Protein AF-A0A1Y2T1G3-F1 (afdb_monomer)

Radius of gyration: 22.12 Å; Cα contacts (8 Å, |Δi|>4): 77; chains: 1; bounding box: 56×36×62 Å

Structure (mmCIF, N/CA/C/O backbone):
data_AF-A0A1Y2T1G3-F1
#
_entry.id   AF-A0A1Y2T1G3-F1
#
loop_
_atom_site.group_PDB
_atom_site.id
_atom_site.type_symbol
_atom_site.label_atom_id
_atom_site.label_alt_id
_atom_site.label_comp_id
_atom_site.label_asym_id
_atom_site.label_entity_id
_atom_site.label_seq_id
_atom_site.pdbx_PDB_ins_code
_atom_site.Cartn_x
_atom_site.Cartn_y
_atom_site.Cartn_z
_atom_site.occupancy
_atom_site.B_iso_or_equiv
_atom_site.auth_seq_id
_atom_site.auth_comp_id
_atom_site.auth_asym_id
_atom_site.auth_atom_id
_atom_site.pdbx_PDB_model_num
ATOM 1 N N . MET A 1 1 ? 11.147 -10.253 -2.262 1.00 54.28 1 MET A N 1
ATOM 2 C CA . MET A 1 1 ? 9.716 -9.882 -2.165 1.00 54.28 1 MET A CA 1
ATOM 3 C C . MET A 1 1 ? 8.910 -10.892 -2.964 1.00 54.28 1 MET A C 1
ATOM 5 O O . MET A 1 1 ? 9.475 -11.449 -3.891 1.00 54.28 1 MET A O 1
ATOM 9 N N . ALA A 1 2 ? 7.644 -11.142 -2.619 1.00 75.50 2 ALA A N 1
ATOM 10 C CA . ALA A 1 2 ? 6.847 -12.204 -3.250 1.00 75.50 2 ALA A CA 1
ATOM 11 C C . ALA A 1 2 ? 6.497 -11.950 -4.733 1.00 75.50 2 ALA A C 1
ATOM 13 O O . ALA A 1 2 ? 6.271 -12.905 -5.456 1.00 75.50 2 ALA A O 1
ATOM 14 N N . ALA A 1 3 ? 6.486 -10.687 -5.180 1.00 81.25 3 ALA A N 1
ATOM 15 C CA . ALA A 1 3 ? 6.060 -10.283 -6.528 1.00 81.25 3 ALA A CA 1
ATOM 16 C C . ALA A 1 3 ? 7.203 -9.771 -7.432 1.00 81.25 3 ALA A C 1
ATOM 18 O O . ALA A 1 3 ? 6.959 -9.028 -8.370 1.00 81.25 3 ALA A O 1
ATO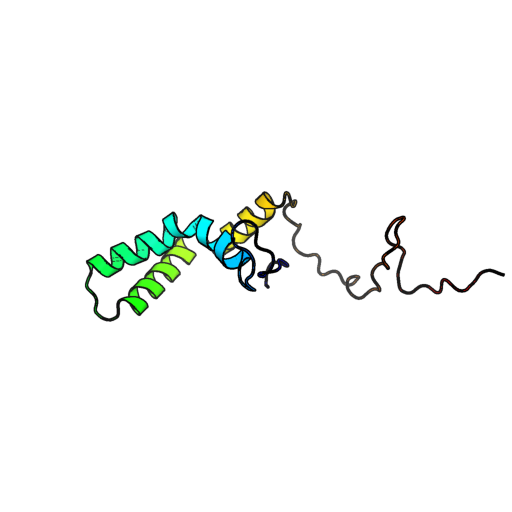M 19 N N . GLY A 1 4 ? 8.468 -10.056 -7.107 1.00 86.06 4 GLY A N 1
ATOM 20 C CA . GLY A 1 4 ? 9.612 -9.668 -7.955 1.00 86.06 4 GLY A CA 1
ATOM 21 C C . GLY A 1 4 ? 10.035 -8.187 -7.928 1.00 86.06 4 GLY A C 1
ATOM 22 O O . GLY A 1 4 ? 11.144 -7.875 -8.346 1.00 86.06 4 GLY A O 1
ATOM 23 N N . TYR A 1 5 ? 9.232 -7.273 -7.374 1.00 90.69 5 TYR A N 1
ATOM 24 C CA . TYR A 1 5 ? 9.596 -5.848 -7.291 1.00 90.69 5 TYR A CA 1
ATOM 25 C C . TYR A 1 5 ? 10.685 -5.540 -6.241 1.00 90.69 5 TYR A C 1
ATOM 27 O O . TYR A 1 5 ? 10.912 -6.311 -5.300 1.00 90.69 5 TYR A O 1
ATOM 35 N N . SER A 1 6 ? 11.317 -4.363 -6.354 1.00 93.50 6 SER A N 1
ATOM 36 C CA . SER A 1 6 ? 12.265 -3.823 -5.366 1.00 93.50 6 SER A CA 1
ATOM 37 C C . SER A 1 6 ? 11.584 -2.815 -4.427 1.00 93.50 6 SER A C 1
ATOM 39 O O . SER A 1 6 ? 11.035 -1.826 -4.908 1.00 93.50 6 SER A O 1
ATOM 41 N N . PRO A 1 7 ? 11.648 -2.980 -3.090 1.00 95.25 7 PRO A N 1
ATOM 42 C CA . PRO A 1 7 ? 11.016 -2.037 -2.164 1.00 95.25 7 PRO A CA 1
ATOM 43 C C . PRO A 1 7 ? 11.744 -0.683 -2.081 1.00 95.25 7 PRO A C 1
ATOM 45 O O . PRO A 1 7 ? 11.170 0.304 -1.616 1.00 95.25 7 PRO A O 1
ATOM 48 N N . ALA A 1 8 ? 13.001 -0.625 -2.531 1.00 95.88 8 ALA A N 1
ATOM 49 C CA . ALA A 1 8 ? 13.827 0.577 -2.474 1.00 95.88 8 ALA A CA 1
ATOM 50 C C . ALA A 1 8 ? 13.574 1.549 -3.642 1.00 95.88 8 ALA A C 1
ATOM 52 O O . ALA A 1 8 ? 13.884 2.732 -3.517 1.00 95.88 8 ALA A O 1
ATOM 53 N N . LEU A 1 9 ? 13.004 1.072 -4.753 1.00 93.75 9 LEU A N 1
ATOM 54 C CA . LEU A 1 9 ? 12.756 1.865 -5.962 1.00 93.75 9 LEU A CA 1
ATOM 55 C C . LEU A 1 9 ? 11.364 2.513 -5.917 1.00 93.75 9 LEU A C 1
ATOM 57 O O . LEU A 1 9 ? 10.448 2.079 -6.606 1.00 93.75 9 LEU A O 1
ATOM 61 N N . GLY A 1 10 ? 11.197 3.520 -5.055 1.00 94.50 10 GLY A N 1
ATOM 62 C CA . GLY A 1 10 ? 9.976 4.333 -5.022 1.00 94.50 10 GLY A CA 1
ATOM 63 C C . GLY A 1 10 ? 9.949 5.414 -6.109 1.00 94.50 10 GLY A C 1
ATOM 64 O O . GLY A 1 10 ? 10.998 5.858 -6.579 1.00 94.50 10 GLY A O 1
ATOM 65 N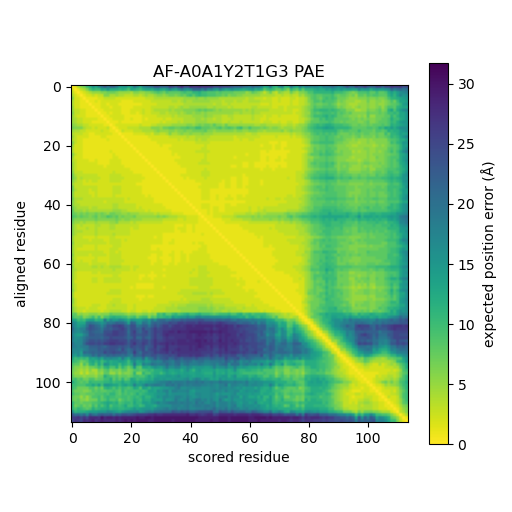 N . PHE A 1 11 ? 8.743 5.832 -6.484 1.00 95.69 11 PHE A N 1
ATOM 66 C CA . PHE A 1 11 ? 8.450 6.871 -7.473 1.00 95.69 11 PHE A CA 1
ATOM 67 C C . PHE A 1 11 ? 8.107 8.204 -6.807 1.00 95.69 11 PHE A C 1
ATOM 69 O O . PHE A 1 11 ? 8.623 9.243 -7.214 1.00 95.69 11 PHE A O 1
ATOM 76 N N . ILE A 1 12 ? 7.237 8.181 -5.790 1.00 97.19 12 ILE A N 1
ATOM 77 C CA . ILE A 1 12 ? 6.806 9.389 -5.068 1.00 97.19 12 ILE A CA 1
ATOM 78 C C . ILE A 1 12 ? 7.653 9.563 -3.811 1.00 97.19 12 ILE A C 1
ATOM 80 O O . ILE A 1 12 ? 8.248 10.619 -3.587 1.00 97.19 12 ILE A O 1
ATOM 84 N N . HIS A 1 13 ? 7.757 8.514 -3.000 1.00 97.56 13 HIS A N 1
ATOM 85 C CA . HIS A 1 13 ? 8.718 8.455 -1.911 1.00 97.56 13 HIS A CA 1
ATOM 86 C C . HIS A 1 13 ? 10.080 8.033 -2.466 1.00 97.56 1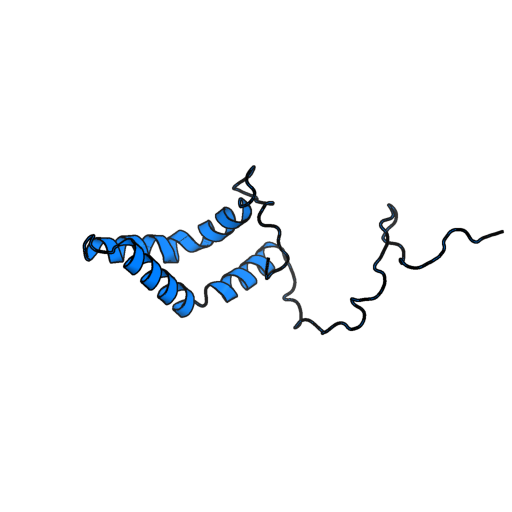3 HIS A C 1
ATOM 88 O O . HIS A 1 13 ? 10.171 7.129 -3.291 1.00 97.56 13 HIS A O 1
ATOM 94 N N . THR A 1 14 ? 11.160 8.668 -2.013 1.00 95.81 14 THR A N 1
ATOM 95 C CA . THR A 1 14 ? 12.525 8.345 -2.456 1.00 95.81 14 THR A CA 1
ATOM 96 C C . THR A 1 14 ? 13.520 8.418 -1.295 1.00 95.81 14 THR A C 1
ATOM 98 O O . THR A 1 14 ? 13.220 8.931 -0.213 1.00 95.81 14 THR A O 1
ATOM 101 N N . GLY A 1 15 ? 14.716 7.852 -1.493 1.00 93.12 15 GLY A N 1
ATOM 102 C CA . GLY A 1 15 ? 15.826 7.935 -0.534 1.00 93.12 15 GLY A CA 1
ATOM 103 C C . GLY A 1 15 ? 15.753 6.970 0.656 1.00 93.12 15 GLY A C 1
ATOM 104 O O . GLY A 1 15 ? 16.585 7.054 1.558 1.00 93.12 15 GLY A O 1
ATOM 105 N N . LYS A 1 16 ? 14.784 6.044 0.686 1.00 94.75 16 LYS A N 1
ATOM 106 C CA . LYS A 1 16 ? 14.658 5.007 1.730 1.00 94.75 16 LYS A CA 1
ATOM 107 C C . LYS A 1 16 ? 14.514 3.607 1.133 1.00 94.75 16 LYS A C 1
ATOM 109 O O . LYS A 1 16 ? 13.894 3.429 0.090 1.00 94.75 16 LYS A O 1
ATOM 114 N N . MET A 1 17 ? 14.968 2.589 1.866 1.00 96.81 17 MET A N 1
ATOM 115 C CA . MET A 1 17 ? 14.856 1.174 1.463 1.00 96.81 17 MET A CA 1
ATOM 116 C C . MET A 1 17 ? 13.415 0.647 1.354 1.00 96.81 17 MET A C 1
ATOM 118 O O . MET A 1 17 ? 13.203 -0.430 0.810 1.00 96.81 17 MET A O 1
ATOM 122 N N . LEU A 1 18 ? 12.437 1.391 1.881 1.00 96.94 18 LEU A N 1
ATOM 123 C CA . LEU A 1 18 ? 11.010 1.048 1.862 1.00 96.94 18 LEU A CA 1
ATOM 124 C C . LEU A 1 18 ? 10.177 2.067 1.075 1.00 96.94 18 LEU A C 1
ATOM 126 O O . LEU A 1 18 ? 8.975 2.179 1.292 1.00 96.94 18 LEU A O 1
ATOM 130 N N . SER A 1 19 ? 10.808 2.853 0.204 1.00 97.81 19 SER A N 1
ATOM 131 C CA . SER A 1 19 ? 10.122 3.926 -0.518 1.00 97.81 19 SER A CA 1
ATOM 132 C C . SER A 1 19 ? 8.916 3.417 -1.313 1.00 97.81 19 SER A C 1
ATOM 134 O O . SER A 1 19 ? 7.813 3.930 -1.145 1.00 97.81 19 SER A O 1
ATOM 136 N N . PHE A 1 20 ? 9.081 2.334 -2.074 1.00 97.19 20 PHE A N 1
ATOM 137 C CA . PHE A 1 20 ? 7.992 1.762 -2.865 1.00 97.19 20 PHE A CA 1
ATOM 138 C C . PHE A 1 20 ? 6.881 1.149 -1.995 1.00 97.19 20 PHE A C 1
ATOM 140 O O . PHE A 1 20 ? 5.716 1.142 -2.377 1.00 97.19 20 PHE A O 1
ATOM 147 N N . VAL A 1 21 ? 7.208 0.695 -0.779 1.00 97.19 21 VAL A N 1
ATOM 148 C CA . VAL A 1 21 ? 6.199 0.212 0.180 1.00 97.19 21 VAL A CA 1
ATOM 149 C C . VAL A 1 21 ? 5.244 1.339 0.575 1.00 97.19 21 VAL A C 1
ATOM 151 O O . VAL A 1 21 ? 4.042 1.103 0.682 1.00 97.19 21 VAL A O 1
ATOM 154 N N . TYR A 1 22 ? 5.755 2.558 0.771 1.00 97.62 22 TYR A N 1
ATOM 155 C CA . TYR A 1 22 ? 4.915 3.713 1.088 1.00 97.62 22 TYR A CA 1
ATOM 156 C C . TYR A 1 22 ? 4.077 4.161 -0.105 1.00 97.62 22 TYR A C 1
ATOM 158 O O . TYR A 1 22 ? 2.895 4.441 0.078 1.00 97.62 22 TYR A O 1
ATOM 166 N N . ASP A 1 23 ? 4.644 4.149 -1.313 1.00 97.62 23 ASP A N 1
ATOM 167 C CA . ASP A 1 23 ? 3.893 4.454 -2.537 1.00 97.62 23 ASP A CA 1
ATOM 168 C C . ASP A 1 23 ? 2.685 3.523 -2.698 1.00 97.62 23 ASP A C 1
ATOM 170 O O . ASP A 1 23 ? 1.564 3.988 -2.894 1.00 97.62 23 ASP A O 1
ATOM 174 N N . VAL A 1 24 ? 2.888 2.212 -2.529 1.00 97.19 24 VAL A N 1
ATOM 175 C CA . VAL A 1 24 ? 1.806 1.221 -2.619 1.00 97.19 24 VAL A CA 1
ATOM 176 C C . VAL A 1 24 ? 0.813 1.362 -1.464 1.00 97.19 24 VAL A C 1
ATOM 178 O O . VAL A 1 24 ? -0.395 1.305 -1.684 1.00 97.19 24 VAL A O 1
ATOM 1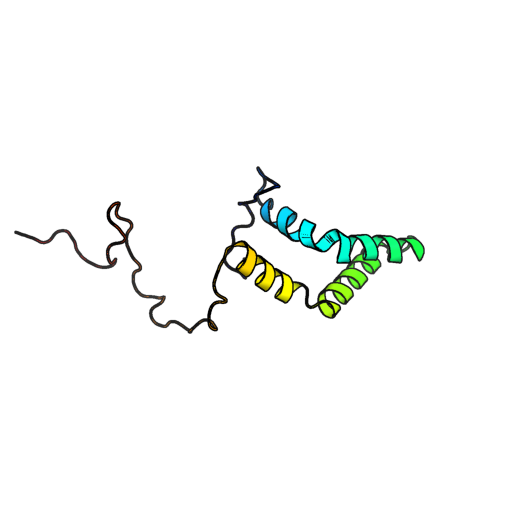81 N N . ALA A 1 25 ? 1.277 1.565 -0.227 1.00 97.75 25 ALA A N 1
ATOM 182 C CA . ALA A 1 25 ? 0.387 1.721 0.927 1.00 97.75 25 ALA A CA 1
ATOM 183 C C . ALA A 1 25 ? -0.548 2.935 0.782 1.00 97.75 25 ALA A C 1
ATOM 185 O O . ALA A 1 25 ? -1.711 2.886 1.203 1.00 97.75 25 ALA A O 1
ATOM 186 N N . ASP A 1 26 ? -0.060 4.005 0.158 1.00 97.75 26 ASP A N 1
ATOM 187 C CA . ASP A 1 26 ? -0.802 5.243 -0.043 1.00 97.75 26 ASP A CA 1
ATOM 188 C C . ASP A 1 26 ? -1.982 5.103 -1.009 1.00 97.75 26 ASP A C 1
ATOM 190 O O . ASP A 1 26 ? -2.969 5.823 -0.840 1.00 97.75 26 ASP A O 1
ATOM 194 N N . LEU A 1 27 ? -1.951 4.126 -1.922 1.00 97.44 27 LEU A N 1
ATOM 195 C CA . LEU A 1 27 ? -3.083 3.810 -2.801 1.00 97.44 27 LEU A CA 1
ATOM 196 C C . LEU A 1 27 ? -4.312 3.307 -2.027 1.00 97.44 27 LEU A C 1
ATOM 198 O O . LEU A 1 27 ? -5.439 3.487 -2.480 1.00 97.44 27 LEU A O 1
ATOM 202 N N . TYR A 1 28 ? -4.118 2.696 -0.851 1.00 98.31 28 TYR A N 1
ATOM 203 C CA . TYR A 1 28 ? -5.189 1.986 -0.136 1.00 98.31 28 TYR A CA 1
ATOM 204 C C . TYR A 1 28 ? -5.491 2.541 1.258 1.00 98.31 28 TYR A C 1
ATOM 206 O O . TYR A 1 28 ? -6.513 2.186 1.858 1.00 98.31 28 TYR A O 1
ATOM 214 N N . LYS A 1 29 ? -4.632 3.406 1.815 1.00 98.06 29 LYS A N 1
ATOM 215 C CA . LYS A 1 29 ? -4.771 3.878 3.204 1.00 98.06 29 LYS A CA 1
ATOM 216 C C . LYS A 1 29 ? -6.109 4.567 3.484 1.00 98.06 29 LYS A C 1
ATOM 218 O O . LYS A 1 29 ? -6.668 4.395 4.566 1.00 98.06 29 LYS A O 1
ATOM 223 N N . THR A 1 30 ? -6.645 5.308 2.517 1.00 98.06 30 THR A N 1
ATOM 224 C CA . THR A 1 30 ? -7.921 6.033 2.634 1.00 98.06 30 THR A CA 1
ATOM 225 C C . THR A 1 30 ? -9.128 5.101 2.617 1.00 98.06 30 THR A C 1
ATOM 227 O O . THR A 1 30 ? -10.127 5.389 3.269 1.00 98.06 30 THR A O 1
ATOM 230 N N . GLU A 1 31 ? -9.031 3.961 1.935 1.00 97.06 31 GLU A N 1
ATOM 231 C CA . GLU A 1 31 ? -10.101 2.965 1.857 1.00 97.06 31 GLU A CA 1
ATOM 232 C C . GLU A 1 31 ? -10.085 1.969 3.026 1.00 97.06 31 GLU A C 1
ATOM 234 O O . GLU A 1 31 ? -11.096 1.303 3.278 1.00 97.06 31 GLU A O 1
ATOM 239 N N . VAL A 1 32 ? -8.942 1.817 3.710 1.00 97.38 32 VAL A N 1
ATOM 240 C CA . VAL A 1 32 ? -8.745 0.751 4.703 1.00 97.38 32 VAL A CA 1
ATOM 241 C C . VAL A 1 32 ? -8.255 1.261 6.052 1.00 97.38 32 VAL A C 1
ATOM 243 O O . VAL A 1 32 ? -9.015 1.268 7.021 1.00 97.38 32 VAL A O 1
ATOM 246 N N . THR A 1 33 ? -6.985 1.654 6.151 1.00 98.06 33 THR A N 1
ATOM 247 C CA . THR A 1 33 ? -6.328 1.862 7.450 1.00 98.06 33 THR A CA 1
ATOM 248 C C . THR A 1 33 ? -6.818 3.122 8.156 1.00 98.06 33 THR A C 1
ATOM 250 O O . THR A 1 33 ? -6.999 3.096 9.374 1.00 98.06 33 THR A O 1
ATOM 253 N N . ILE A 1 34 ? -7.110 4.193 7.412 1.00 98.38 34 ILE A N 1
ATOM 254 C CA . ILE A 1 34 ? -7.663 5.434 7.967 1.00 98.38 34 ILE A CA 1
ATOM 255 C C . ILE A 1 34 ? -9.068 5.182 8.550 1.00 98.38 34 ILE A C 1
ATOM 257 O O . ILE A 1 34 ? -9.240 5.403 9.752 1.00 98.38 34 ILE A O 1
ATOM 261 N N . PRO A 1 35 ? -10.058 4.651 7.800 1.00 97.88 35 PRO A N 1
ATOM 262 C CA . PRO A 1 35 ? -11.362 4.311 8.372 1.00 97.88 35 PRO A CA 1
ATOM 263 C C . PRO A 1 35 ? -11.271 3.346 9.558 1.00 97.88 35 PRO A C 1
ATOM 265 O O . PRO A 1 35 ? -11.950 3.551 10.564 1.00 97.88 35 PRO A O 1
ATOM 268 N N . ALA A 1 36 ? -10.423 2.312 9.475 1.00 98.19 36 ALA A N 1
ATOM 269 C CA . ALA A 1 36 ? -10.233 1.349 10.560 1.00 98.19 36 ALA A CA 1
ATOM 270 C C . ALA A 1 36 ? -9.774 2.024 11.859 1.00 98.19 36 ALA A C 1
ATOM 272 O O . ALA A 1 36 ? -10.329 1.746 12.923 1.00 98.19 36 ALA A O 1
ATOM 273 N N . ALA A 1 37 ? -8.808 2.941 11.771 1.00 98.38 37 ALA A N 1
ATOM 274 C CA . ALA A 1 37 ? -8.321 3.690 12.921 1.00 98.38 37 ALA A CA 1
ATOM 275 C C . ALA A 1 37 ? -9.434 4.529 13.566 1.00 98.38 37 ALA A C 1
ATOM 277 O O . ALA A 1 37 ? -9.681 4.396 14.764 1.00 98.38 37 ALA A O 1
ATOM 278 N N . PHE A 1 38 ? -10.152 5.339 12.781 1.00 98.38 38 PHE A N 1
ATOM 279 C CA . PHE A 1 38 ? -11.216 6.204 13.307 1.00 98.38 38 PHE A CA 1
ATOM 280 C C . PHE A 1 38 ? -12.387 5.409 13.903 1.00 98.38 38 PHE A C 1
ATOM 282 O O . PHE A 1 38 ? -12.866 5.750 14.986 1.00 98.38 38 PHE A O 1
ATOM 289 N N . MET A 1 39 ? -12.811 4.319 13.255 1.00 97.62 39 MET A N 1
ATOM 290 C CA . MET A 1 39 ? -13.872 3.447 13.776 1.00 97.62 39 MET A CA 1
ATOM 291 C C . MET A 1 39 ? -13.504 2.822 15.125 1.00 97.62 39 MET A C 1
ATOM 293 O O . MET A 1 39 ? -14.352 2.728 16.011 1.00 97.62 39 MET A O 1
ATOM 297 N N . GLU A 1 40 ? -12.257 2.380 15.298 1.00 98.50 40 GLU A N 1
ATOM 298 C CA . GLU A 1 40 ? -11.825 1.750 16.548 1.00 98.50 40 GLU A CA 1
ATOM 299 C C . GLU A 1 40 ? -11.523 2.757 17.657 1.00 98.50 40 GLU A C 1
ATOM 301 O O . GLU A 1 40 ? -11.763 2.439 18.824 1.00 98.50 40 GLU A O 1
ATOM 306 N N . VAL A 1 41 ? -11.053 3.964 17.322 1.00 98.38 41 VAL A N 1
ATOM 307 C CA . VAL A 1 41 ? -10.900 5.074 18.280 1.00 98.38 41 VAL A CA 1
ATOM 308 C C . VAL A 1 41 ? -12.256 5.482 18.854 1.00 98.38 41 VAL A C 1
ATOM 310 O O . VAL A 1 41 ? -12.367 5.674 20.065 1.00 98.38 41 VAL A O 1
ATOM 313 N N . ALA A 1 42 ? -13.302 5.543 18.024 1.00 98.25 42 ALA A N 1
ATOM 314 C CA . ALA A 1 42 ? -14.657 5.887 18.464 1.00 98.25 42 ALA A CA 1
ATOM 315 C C . ALA A 1 42 ? -15.225 4.916 19.522 1.00 98.25 42 ALA A C 1
ATOM 317 O O . ALA A 1 42 ? -16.113 5.284 20.285 1.00 98.25 42 ALA A O 1
ATOM 318 N N . LYS A 1 43 ? -14.687 3.691 19.611 1.00 97.75 43 LYS A N 1
ATOM 319 C CA . LYS A 1 43 ? -15.063 2.664 20.602 1.00 97.75 43 LYS A CA 1
ATOM 320 C C . LYS A 1 43 ? -14.274 2.768 21.920 1.00 97.75 43 LYS A C 1
ATOM 322 O O . LYS A 1 43 ? -14.464 1.943 22.811 1.00 97.75 43 LYS A O 1
ATOM 327 N N . GLY A 1 44 ? -13.379 3.751 22.053 1.00 97.56 44 GLY A N 1
ATOM 328 C CA . GLY A 1 44 ? -12.535 3.987 23.230 1.00 97.56 44 GLY A CA 1
ATOM 329 C C . GLY A 1 44 ? -11.073 3.568 23.030 1.00 97.56 44 GLY A C 1
ATOM 330 O O . GLY A 1 44 ? -10.716 2.934 22.047 1.00 97.56 44 GLY A O 1
ATOM 331 N N . ILE A 1 45 ? -10.184 3.901 23.969 1.00 95.88 45 ILE A N 1
ATOM 332 C CA . ILE A 1 45 ? -8.721 3.774 23.764 1.00 95.88 45 ILE A CA 1
ATOM 333 C C . ILE A 1 45 ? -8.080 2.493 24.323 1.00 95.88 45 ILE A C 1
ATOM 335 O O . ILE A 1 45 ? -6.920 2.197 24.038 1.00 95.88 45 ILE A O 1
ATOM 339 N N . GLN A 1 46 ? -8.808 1.700 25.112 1.00 98.00 46 GLN A N 1
ATOM 340 C CA . GLN A 1 46 ? -8.246 0.490 25.721 1.00 98.00 46 GLN A CA 1
ATOM 341 C C . GLN A 1 46 ? -7.807 -0.518 24.658 1.00 98.00 46 GLN A C 1
ATOM 343 O O . GLN A 1 46 ? -8.632 -0.924 23.858 1.00 98.00 46 GLN A O 1
ATOM 348 N N . ARG A 1 47 ? -6.548 -0.973 24.641 1.00 97.69 47 ARG A N 1
ATOM 349 C CA . ARG A 1 47 ? -6.041 -1.936 23.631 1.00 97.69 47 ARG A CA 1
ATOM 350 C C . ARG A 1 47 ? -6.279 -1.495 22.171 1.00 97.69 47 ARG A C 1
ATOM 352 O O . ARG A 1 47 ? -6.438 -2.345 21.292 1.00 97.69 47 ARG A O 1
ATOM 359 N N . LEU A 1 48 ? -6.317 -0.182 21.919 1.00 98.19 48 LEU A N 1
ATOM 360 C CA . LEU A 1 48 ? -6.661 0.402 20.620 1.00 98.19 48 LEU A CA 1
ATOM 361 C C . LEU A 1 48 ? -5.825 -0.180 19.475 1.00 98.19 48 LEU A C 1
ATOM 363 O O . LEU A 1 48 ? -6.391 -0.630 18.485 1.00 98.19 48 LEU A O 1
ATOM 367 N N . GLU A 1 49 ? -4.502 -0.247 19.632 1.00 98.06 49 GLU A N 1
ATOM 368 C CA . GLU A 1 49 ? -3.615 -0.775 18.590 1.00 98.06 49 GLU A CA 1
ATOM 369 C C . GLU A 1 49 ? -3.981 -2.203 18.172 1.00 98.06 49 GLU A C 1
ATOM 371 O O . GLU A 1 49 ? -4.052 -2.505 16.984 1.00 98.06 49 GLU A O 1
ATOM 376 N N . SER A 1 50 ? -4.254 -3.086 19.140 1.00 98.44 50 SER A N 1
ATOM 377 C CA . SER A 1 50 ? -4.654 -4.466 18.852 1.00 98.44 50 SER A CA 1
ATOM 378 C C . SER A 1 50 ? -5.976 -4.517 18.097 1.00 98.44 50 SER A C 1
ATOM 380 O O . SER A 1 50 ? -6.087 -5.265 17.128 1.00 98.44 50 SER A O 1
ATOM 382 N N . ARG A 1 51 ? -6.965 -3.706 18.494 1.00 98.50 51 ARG A N 1
ATOM 383 C CA . ARG A 1 51 ? -8.250 -3.655 17.787 1.00 98.50 51 ARG A CA 1
ATOM 384 C C . ARG A 1 51 ? -8.112 -3.110 16.371 1.00 98.50 51 ARG A C 1
ATOM 386 O O . ARG A 1 51 ? -8.663 -3.709 15.455 1.00 98.50 51 ARG A O 1
ATOM 393 N N . VAL A 1 52 ? -7.335 -2.042 16.175 1.00 98.56 52 VAL A N 1
ATOM 394 C CA . VAL A 1 52 ? -7.054 -1.490 14.841 1.00 98.56 52 VAL A CA 1
ATOM 395 C C . VAL A 1 52 ? -6.365 -2.537 13.970 1.00 98.56 52 VAL A C 1
ATOM 397 O O . VAL A 1 52 ? -6.798 -2.762 12.845 1.00 98.56 52 VAL A O 1
ATOM 400 N N . ARG A 1 53 ? -5.354 -3.249 14.490 1.00 98.38 53 ARG A N 1
ATOM 401 C CA . ARG A 1 53 ? -4.683 -4.333 13.750 1.00 98.38 53 ARG A CA 1
ATOM 402 C C . ARG A 1 53 ? -5.648 -5.451 13.357 1.00 98.38 53 ARG A C 1
ATOM 404 O O . ARG A 1 53 ? -5.607 -5.895 12.213 1.00 98.38 53 ARG A O 1
ATOM 411 N N . HIS A 1 54 ? -6.517 -5.891 14.270 1.00 98.44 54 HIS A N 1
ATOM 412 C CA . HIS A 1 54 ? -7.537 -6.894 13.953 1.00 98.44 54 HIS A CA 1
ATOM 413 C C . HIS A 1 54 ? -8.515 -6.384 12.895 1.00 98.44 54 HIS A C 1
ATOM 415 O O . HIS A 1 54 ? -8.740 -7.080 11.911 1.00 98.44 54 HIS A O 1
ATOM 421 N N . ARG A 1 55 ? -8.997 -5.142 13.019 1.00 98.31 55 ARG A N 1
ATOM 422 C CA . ARG A 1 55 ? -9.912 -4.561 12.034 1.00 98.31 55 ARG A CA 1
ATOM 423 C C . ARG A 1 55 ? -9.266 -4.413 10.657 1.00 98.31 55 ARG A C 1
ATOM 425 O O . ARG A 1 55 ? -9.911 -4.725 9.664 1.00 98.31 55 ARG A O 1
ATOM 432 N N . CYS A 1 56 ? -8.005 -3.987 10.586 1.00 98.50 56 CYS A N 1
ATOM 433 C CA . CYS A 1 56 ? -7.251 -3.949 9.333 1.00 98.50 56 CYS A CA 1
ATOM 434 C C . CYS A 1 56 ? -7.120 -5.345 8.719 1.00 98.50 56 CYS A C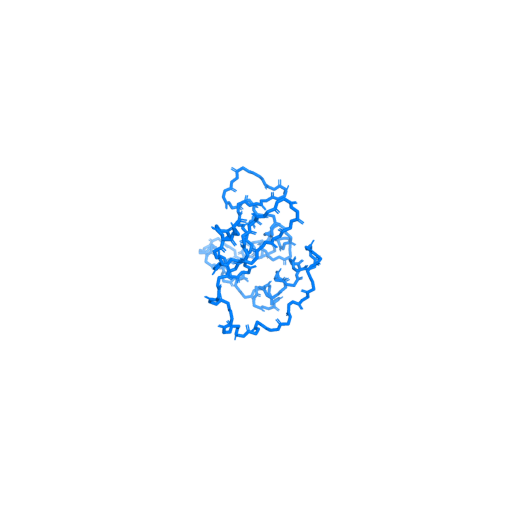 1
ATOM 436 O O . CYS A 1 56 ? -7.380 -5.495 7.533 1.00 98.50 56 CYS A O 1
ATOM 438 N N . ARG A 1 57 ? -6.774 -6.369 9.512 1.00 98.38 57 ARG A N 1
ATOM 439 C CA . ARG A 1 57 ? -6.686 -7.759 9.034 1.00 98.38 57 ARG A CA 1
ATOM 440 C C . ARG A 1 57 ? -8.006 -8.229 8.424 1.00 98.38 57 ARG A C 1
ATOM 442 O O . ARG A 1 57 ? -7.992 -8.793 7.334 1.00 98.38 57 ARG A O 1
ATOM 449 N N . ASP A 1 58 ? -9.117 -7.979 9.109 1.00 98.31 58 ASP A N 1
ATOM 450 C CA . ASP A 1 58 ? -10.439 -8.385 8.636 1.00 98.31 58 ASP A CA 1
ATOM 451 C C . ASP A 1 58 ? -10.782 -7.647 7.329 1.00 98.31 58 ASP A C 1
ATOM 453 O O . ASP A 1 58 ? -11.141 -8.279 6.341 1.00 98.31 58 ASP A O 1
ATOM 457 N N . LEU A 1 59 ? -10.530 -6.333 7.257 1.00 98.12 59 LEU A N 1
ATOM 458 C CA . LEU A 1 59 ? -10.729 -5.540 6.037 1.00 98.12 59 LEU A CA 1
ATOM 459 C C . LEU A 1 59 ? -9.825 -5.973 4.873 1.00 98.12 59 LEU A C 1
ATOM 461 O O . LEU A 1 59 ? -10.261 -5.939 3.724 1.00 98.12 59 LEU A O 1
ATOM 465 N N . PHE A 1 60 ? -8.576 -6.367 5.135 1.00 98.06 60 PHE A N 1
ATOM 466 C CA . PHE A 1 60 ? -7.670 -6.871 4.099 1.00 98.06 60 PHE A CA 1
ATOM 467 C C . PHE A 1 60 ? -8.206 -8.162 3.477 1.00 98.06 60 PHE A C 1
ATOM 469 O O . PHE A 1 60 ? -8.126 -8.320 2.258 1.00 98.06 60 PHE A O 1
ATOM 476 N N . ALA A 1 61 ? -8.780 -9.050 4.294 1.00 98.06 61 ALA A N 1
ATOM 477 C CA . ALA A 1 61 ? -9.419 -10.276 3.827 1.00 98.06 61 ALA A CA 1
ATOM 478 C C . ALA A 1 61 ? -10.734 -9.985 3.087 1.00 98.06 61 ALA A C 1
ATOM 480 O O . ALA A 1 61 ? -10.898 -10.421 1.950 1.00 98.06 61 ALA A O 1
ATOM 481 N N . GLU A 1 62 ? -11.629 -9.189 3.685 1.00 97.50 62 GLU A N 1
ATOM 482 C CA . GLU A 1 62 ? -12.919 -8.786 3.101 1.00 97.50 62 GLU A CA 1
ATOM 483 C C . GLU A 1 62 ? -12.747 -8.142 1.714 1.00 97.50 62 GLU A C 1
ATOM 485 O O . GLU A 1 62 ? -13.531 -8.398 0.802 1.00 97.50 62 GLU A O 1
ATOM 490 N N . LYS A 1 63 ? -11.701 -7.324 1.535 1.00 96.81 63 LYS A N 1
ATOM 491 C CA . LYS A 1 63 ? -11.410 -6.612 0.281 1.00 96.81 63 LYS A CA 1
ATOM 492 C C . LYS A 1 63 ? -10.478 -7.369 -0.669 1.00 96.81 63 LYS A C 1
ATOM 494 O O . LYS A 1 63 ? -10.138 -6.813 -1.710 1.00 96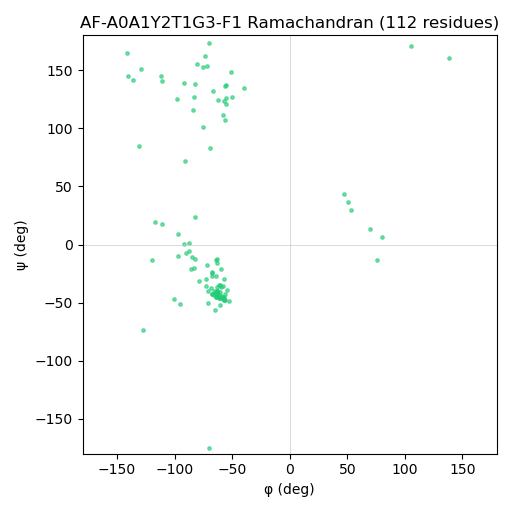.81 63 LYS A O 1
ATOM 499 N N . ARG A 1 64 ? -10.019 -8.579 -0.311 1.00 97.38 64 ARG A N 1
ATOM 500 C CA . ARG A 1 64 ? -8.988 -9.337 -1.055 1.00 97.38 64 ARG A CA 1
ATOM 501 C C . ARG A 1 64 ? -7.775 -8.462 -1.410 1.00 97.38 64 ARG A C 1
ATOM 503 O O . ARG A 1 64 ? -7.267 -8.487 -2.528 1.00 97.38 64 ARG A O 1
ATOM 510 N N . LEU A 1 65 ? -7.322 -7.648 -0.451 1.00 97.31 65 LEU A N 1
ATOM 511 C CA . LEU A 1 65 ? -6.399 -6.540 -0.718 1.00 97.31 65 LEU A CA 1
ATOM 512 C C . LEU A 1 65 ? -5.068 -7.004 -1.328 1.00 97.31 65 LEU A C 1
ATOM 514 O O . LEU A 1 65 ? -4.535 -6.320 -2.190 1.00 97.31 65 LEU A O 1
ATOM 518 N N . LEU A 1 66 ? -4.543 -8.160 -0.913 1.00 95.06 66 LEU A N 1
ATOM 519 C CA . LEU A 1 66 ? -3.274 -8.675 -1.438 1.00 95.06 66 LEU A CA 1
ATOM 520 C C . LEU A 1 66 ? -3.348 -8.993 -2.937 1.00 95.06 66 LEU A C 1
ATOM 522 O O . LEU A 1 66 ? -2.466 -8.596 -3.685 1.00 95.06 66 LEU A O 1
ATOM 526 N N . GLU A 1 67 ? -4.414 -9.652 -3.386 1.00 94.44 67 GLU A N 1
ATOM 527 C CA . GLU A 1 67 ? -4.643 -9.952 -4.806 1.00 94.44 67 GLU A CA 1
ATOM 528 C C . GLU A 1 67 ? -4.870 -8.679 -5.624 1.00 94.44 67 GLU A C 1
ATOM 530 O O . GLU A 1 67 ? -4.327 -8.531 -6.722 1.00 94.44 67 GLU A O 1
ATOM 535 N N . ARG A 1 68 ? -5.616 -7.723 -5.057 1.00 95.75 68 ARG A N 1
ATOM 536 C CA . ARG A 1 68 ? -5.805 -6.402 -5.660 1.00 95.75 68 ARG A CA 1
ATOM 537 C C . ARG A 1 68 ? -4.474 -5.667 -5.832 1.00 95.75 68 ARG A C 1
ATOM 539 O O . ARG A 1 68 ? -4.243 -5.144 -6.911 1.00 95.75 68 ARG A O 1
ATOM 546 N N . ILE A 1 69 ? -3.588 -5.678 -4.830 1.00 95.56 69 ILE A N 1
ATOM 547 C CA . ILE A 1 69 ? -2.251 -5.063 -4.929 1.00 95.56 69 ILE A CA 1
ATOM 548 C C . ILE A 1 69 ? -1.466 -5.651 -6.104 1.00 95.56 69 ILE A C 1
ATOM 550 O O . ILE A 1 69 ? -0.912 -4.893 -6.892 1.00 95.56 69 ILE A O 1
ATOM 554 N N . ILE A 1 70 ? -1.428 -6.980 -6.251 1.00 93.06 70 ILE A N 1
ATOM 555 C CA . ILE A 1 70 ? -0.713 -7.619 -7.370 1.00 93.06 70 ILE A CA 1
ATOM 556 C C . ILE A 1 70 ? -1.308 -7.195 -8.716 1.00 93.06 70 ILE A C 1
ATOM 558 O O . ILE A 1 70 ? -0.574 -6.793 -9.614 1.00 93.06 70 ILE A O 1
ATOM 562 N N . THR A 1 71 ? -2.636 -7.218 -8.829 1.00 92.25 71 THR A N 1
ATOM 563 C CA . THR A 1 71 ? -3.347 -6.832 -10.057 1.00 92.25 71 THR A CA 1
ATOM 564 C C . THR A 1 71 ? -3.113 -5.363 -10.419 1.00 92.25 71 THR A C 1
ATOM 566 O O . THR A 1 71 ? -2.875 -5.035 -11.580 1.00 92.25 71 THR A O 1
ATOM 569 N N . ASP A 1 72 ? -3.177 -4.467 -9.434 1.00 94.69 72 ASP A N 1
ATOM 570 C CA . ASP A 1 72 ? -2.983 -3.031 -9.637 1.00 94.69 72 ASP A CA 1
ATOM 571 C C . ASP A 1 72 ? -1.526 -2.719 -10.017 1.00 94.69 72 ASP A C 1
ATOM 573 O O . ASP A 1 72 ? -1.293 -1.879 -10.883 1.00 94.69 72 ASP A O 1
ATOM 577 N N . LEU A 1 73 ? -0.549 -3.423 -9.431 1.00 93.25 73 LEU A N 1
ATOM 578 C CA . LEU A 1 73 ? 0.866 -3.281 -9.786 1.00 93.25 73 LEU A CA 1
ATOM 579 C C . LEU A 1 73 ? 1.174 -3.788 -11.198 1.00 93.25 73 LEU A C 1
ATOM 581 O O . LEU A 1 73 ? 1.891 -3.105 -11.926 1.00 93.25 73 LEU A O 1
ATOM 585 N N . ALA A 1 74 ? 0.614 -4.929 -11.608 1.00 90.19 74 ALA A N 1
ATOM 586 C CA . ALA A 1 74 ? 0.767 -5.426 -12.977 1.00 90.19 74 ALA A CA 1
ATOM 587 C C . ALA A 1 74 ? 0.251 -4.397 -13.996 1.00 90.19 74 ALA A C 1
ATOM 589 O O . ALA A 1 74 ? 0.962 -4.030 -14.927 1.00 90.19 74 ALA A O 1
ATOM 590 N N . ARG A 1 75 ? -0.937 -3.831 -13.741 1.00 91.06 75 ARG A N 1
ATOM 591 C CA . ARG A 1 75 ? -1.518 -2.761 -14.568 1.00 91.06 75 ARG A CA 1
ATOM 592 C C . ARG A 1 75 ? -0.686 -1.481 -14.569 1.00 91.06 75 ARG A C 1
ATOM 594 O O . ARG A 1 75 ? -0.574 -0.841 -15.606 1.00 91.06 75 ARG A O 1
ATOM 601 N N . LEU A 1 76 ? -0.127 -1.084 -13.423 1.00 91.25 76 LEU A N 1
ATOM 602 C CA . LEU A 1 76 ? 0.695 0.126 -13.308 1.00 91.25 76 LEU A CA 1
ATOM 603 C C . LEU A 1 76 ? 1.948 0.057 -14.189 1.00 91.25 76 LEU A C 1
ATOM 605 O O . LEU A 1 76 ? 2.382 1.080 -14.713 1.00 91.25 76 LEU A O 1
ATOM 609 N N . PHE A 1 77 ? 2.519 -1.138 -14.335 1.00 89.88 77 PHE A N 1
ATOM 610 C CA . PHE A 1 77 ? 3.723 -1.381 -15.127 1.00 89.88 77 PHE A CA 1
ATOM 611 C C . PHE A 1 77 ? 3.446 -1.890 -16.541 1.00 89.88 77 PHE A C 1
ATOM 613 O O . PHE A 1 77 ? 4.397 -2.260 -17.223 1.00 89.88 77 PHE A O 1
ATOM 620 N N . ASP A 1 78 ? 2.179 -1.889 -16.969 1.00 87.38 78 ASP A N 1
ATOM 621 C CA . ASP A 1 78 ? 1.747 -2.406 -18.274 1.00 87.38 78 ASP A CA 1
ATOM 622 C C . ASP A 1 78 ? 2.278 -3.825 -18.542 1.00 87.38 78 ASP A C 1
ATOM 624 O O . ASP A 1 78 ? 2.694 -4.176 -19.643 1.00 87.38 78 ASP A O 1
ATOM 628 N N . LEU A 1 79 ? 2.325 -4.634 -17.482 1.00 79.19 79 LEU A N 1
ATOM 629 C CA . LEU A 1 79 ? 2.667 -6.042 -17.577 1.00 79.19 79 LEU A CA 1
ATOM 630 C C . LEU A 1 79 ? 1.395 -6.790 -17.965 1.00 79.19 79 LEU A C 1
ATOM 632 O O . LEU A 1 79 ? 0.372 -6.672 -17.279 1.00 79.19 79 LEU A O 1
ATOM 636 N N . ASP A 1 80 ? 1.465 -7.584 -19.032 1.00 68.31 80 ASP A N 1
ATOM 637 C CA . ASP A 1 80 ? 0.448 -8.599 -19.274 1.00 68.31 80 ASP A CA 1
ATOM 638 C C . ASP A 1 80 ? 0.362 -9.497 -18.027 1.00 68.31 80 ASP A C 1
ATOM 640 O O . ASP A 1 80 ? 1.399 -9.808 -17.429 1.00 68.31 80 ASP A O 1
ATOM 644 N N . PRO A 1 81 ? -0.846 -9.875 -17.566 1.00 57.38 81 PRO A N 1
ATOM 645 C CA . PRO A 1 81 ? -0.969 -10.811 -16.462 1.00 57.38 81 PRO A CA 1
ATOM 646 C C . PRO A 1 81 ? -0.243 -12.088 -16.869 1.00 57.38 81 PRO A C 1
ATOM 648 O O . PRO A 1 81 ? -0.674 -12.772 -17.797 1.00 57.38 81 PRO A O 1
ATOM 651 N N . ASP A 1 82 ? 0.877 -12.343 -16.194 1.00 56.81 82 ASP A N 1
ATOM 652 C CA . ASP A 1 82 ? 1.726 -13.496 -16.453 1.00 56.81 82 ASP A CA 1
ATOM 653 C C . ASP A 1 82 ? 0.820 -14.739 -16.462 1.00 56.81 82 ASP A C 1
ATOM 655 O O . ASP A 1 82 ? 0.027 -14.910 -15.518 1.00 56.81 82 ASP A O 1
ATOM 659 N N . PRO A 1 83 ? 0.849 -15.586 -17.510 1.00 52.31 83 PRO A N 1
ATOM 660 C CA . PRO A 1 83 ? 0.282 -16.919 -17.379 1.00 52.31 83 PRO A CA 1
ATOM 661 C C . PRO A 1 83 ? 0.874 -17.560 -16.116 1.00 52.31 83 PRO A C 1
ATOM 663 O O . PRO A 1 83 ? 1.989 -17.224 -15.715 1.00 52.31 83 PRO A O 1
ATOM 666 N N . GLU A 1 84 ? 0.100 -18.426 -15.446 1.00 55.72 84 GLU A N 1
ATOM 667 C CA . GLU A 1 84 ? 0.571 -19.135 -14.248 1.00 55.72 84 GLU A CA 1
ATOM 668 C C . GLU A 1 84 ? 2.025 -19.565 -14.431 1.00 55.72 84 GLU A C 1
ATOM 670 O O . GLU A 1 84 ? 2.338 -20.056 -15.517 1.00 55.72 84 GLU A O 1
ATOM 675 N N . PRO A 1 85 ? 2.902 -19.368 -13.425 1.00 51.50 85 PRO A N 1
ATOM 676 C CA . PRO A 1 85 ? 4.319 -19.614 -13.609 1.00 51.50 85 PRO A CA 1
ATOM 677 C C . PRO A 1 85 ? 4.486 -21.054 -14.080 1.00 51.50 85 PRO A C 1
ATOM 679 O O . PRO A 1 85 ? 4.282 -21.996 -13.305 1.00 51.50 85 PRO A O 1
ATOM 682 N N . GLU A 1 86 ? 4.821 -21.223 -15.361 1.00 51.03 86 GLU A N 1
ATOM 683 C CA . GLU A 1 86 ? 5.300 -22.497 -15.857 1.00 51.03 86 GLU A CA 1
ATOM 684 C C . GLU A 1 86 ? 6.485 -22.838 -14.966 1.00 51.03 86 GLU A C 1
ATOM 686 O O . GLU A 1 86 ? 7.372 -22.014 -14.723 1.00 51.03 86 GLU A O 1
ATOM 691 N N . VAL A 1 87 ? 6.443 -24.029 -14.371 1.00 52.56 87 VAL A N 1
ATOM 692 C CA . VAL A 1 87 ? 7.549 -24.535 -13.568 1.00 52.56 87 VAL A CA 1
ATOM 693 C C . VAL A 1 87 ? 8.665 -24.821 -14.559 1.00 52.56 87 VAL A C 1
ATOM 695 O O . VAL A 1 87 ? 8.776 -25.925 -15.090 1.00 52.56 87 VAL A O 1
ATOM 698 N N . ASP A 1 88 ? 9.411 -23.778 -14.895 1.00 55.03 88 ASP A N 1
ATOM 699 C CA . ASP A 1 88 ? 10.363 -23.828 -15.977 1.00 55.03 88 ASP A CA 1
ATOM 700 C C . ASP A 1 88 ? 11.582 -24.626 -15.514 1.00 55.03 88 ASP A C 1
ATOM 702 O O . ASP A 1 88 ? 12.437 -24.154 -14.760 1.00 55.03 88 ASP A O 1
ATOM 706 N N . LEU A 1 89 ? 11.636 -25.888 -15.938 1.00 56.75 89 LEU A N 1
ATOM 707 C CA . LEU A 1 89 ? 12.802 -26.745 -15.753 1.00 56.75 89 LEU A CA 1
ATOM 708 C C . LEU A 1 89 ? 14.029 -26.186 -16.510 1.00 56.75 89 LEU A C 1
ATOM 710 O O . LEU A 1 89 ? 15.152 -26.581 -16.189 1.00 56.75 89 LEU A O 1
ATOM 714 N N . GLU A 1 90 ? 13.843 -25.255 -17.457 1.00 58.44 90 GLU A N 1
ATOM 715 C CA . GLU A 1 90 ? 14.898 -24.512 -18.157 1.00 58.44 90 GLU A CA 1
ATOM 716 C C . GLU A 1 90 ? 15.421 -23.298 -17.371 1.00 58.44 90 GLU A C 1
ATOM 718 O O . GLU A 1 90 ? 16.518 -22.830 -17.671 1.00 58.44 90 GLU A O 1
ATOM 723 N N . ALA A 1 91 ? 14.762 -22.851 -16.292 1.00 59.81 91 ALA A N 1
ATOM 724 C CA . ALA A 1 91 ? 15.220 -21.713 -15.479 1.00 59.81 91 ALA A CA 1
ATOM 725 C C . ALA A 1 91 ? 16.581 -21.950 -14.785 1.00 59.81 91 ALA A C 1
ATOM 727 O O . ALA A 1 91 ? 17.198 -21.022 -14.258 1.00 59.81 91 ALA A O 1
ATOM 728 N N . ALA A 1 92 ? 17.059 -23.199 -14.768 1.00 67.31 92 ALA A N 1
ATOM 729 C CA . ALA A 1 92 ? 18.393 -23.571 -14.299 1.00 67.31 92 ALA A CA 1
ATOM 730 C C . ALA A 1 92 ? 19.481 -23.505 -15.393 1.00 67.31 92 ALA A C 1
ATOM 732 O O . ALA A 1 92 ? 20.658 -23.727 -15.090 1.00 67.31 92 ALA A O 1
ATOM 733 N N . LEU A 1 93 ? 19.123 -23.240 -16.653 1.00 77.75 93 LEU A N 1
ATOM 734 C CA . LEU A 1 93 ? 20.085 -23.060 -17.737 1.00 77.75 93 LEU A CA 1
ATOM 735 C C . LEU A 1 93 ? 20.835 -21.725 -17.586 1.00 77.75 93 LEU A C 1
ATOM 737 O O . LEU A 1 93 ? 20.316 -20.774 -16.998 1.00 77.75 93 LEU A O 1
ATOM 741 N N . PRO A 1 94 ? 22.071 -21.623 -18.111 1.00 82.25 94 PRO A N 1
ATOM 742 C CA . PRO A 1 94 ? 22.760 -20.344 -18.197 1.00 82.25 94 PRO A CA 1
ATOM 743 C C . PRO A 1 94 ? 21.901 -19.331 -18.958 1.00 82.25 94 PRO A C 1
ATOM 745 O O . PRO A 1 94 ? 21.572 -19.556 -20.121 1.00 82.25 94 PRO A O 1
ATOM 748 N N . GLY A 1 95 ? 21.565 -18.223 -18.297 1.00 84.06 95 GLY A N 1
ATOM 749 C CA . GLY A 1 95 ? 20.906 -17.092 -18.940 1.00 84.06 95 GLY A CA 1
ATOM 750 C C . GLY A 1 95 ? 21.838 -16.354 -19.901 1.00 84.06 95 GLY A C 1
ATOM 751 O O . GLY A 1 95 ? 22.990 -16.742 -20.119 1.00 84.06 95 GLY A O 1
ATOM 752 N N . ASP A 1 96 ? 21.350 -15.254 -20.455 1.00 91.00 96 ASP A N 1
ATOM 753 C CA . ASP A 1 96 ? 22.132 -14.448 -21.382 1.00 91.00 96 ASP A CA 1
ATOM 754 C C . ASP A 1 96 ? 23.203 -13.604 -20.679 1.00 91.00 96 ASP A C 1
ATOM 756 O O . ASP A 1 96 ? 23.084 -13.200 -19.519 1.00 91.00 96 ASP A O 1
ATOM 760 N N . LEU A 1 97 ? 24.264 -13.309 -21.421 1.00 89.69 97 LEU A N 1
ATOM 761 C CA . LEU A 1 97 ? 25.245 -12.292 -21.096 1.00 89.69 97 LEU A CA 1
ATOM 762 C C . LEU A 1 97 ? 24.828 -10.969 -21.743 1.00 89.69 97 LEU A C 1
ATOM 764 O O . LEU A 1 97 ? 24.388 -10.927 -22.890 1.00 89.69 97 LEU A O 1
ATOM 768 N N . TRP A 1 98 ? 24.999 -9.877 -21.006 1.00 91.44 98 TRP A N 1
ATOM 769 C CA . TRP A 1 98 ? 24.767 -8.534 -21.523 1.00 91.44 98 TRP A CA 1
ATOM 770 C C . TRP A 1 98 ? 25.787 -8.176 -22.616 1.00 91.44 98 TRP A C 1
ATOM 772 O O . TRP A 1 98 ? 26.990 -8.319 -22.398 1.00 91.44 98 TRP A O 1
ATOM 782 N N . ASP A 1 99 ? 25.309 -7.656 -23.745 1.00 91.75 99 ASP A N 1
ATOM 783 C CA . ASP A 1 99 ? 26.117 -7.042 -24.802 1.00 91.75 99 ASP A CA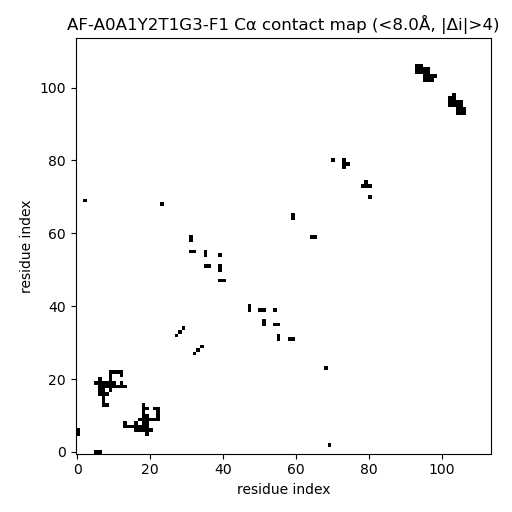 1
ATOM 784 C C . ASP A 1 99 ? 25.372 -5.801 -25.356 1.00 91.75 99 ASP A C 1
ATOM 786 O O . ASP A 1 99 ? 24.134 -5.795 -25.369 1.00 91.75 99 ASP A O 1
ATOM 790 N N . PRO A 1 100 ? 26.077 -4.717 -25.747 1.00 92.62 100 PRO A N 1
ATOM 791 C CA . PRO A 1 100 ? 25.450 -3.488 -26.241 1.00 92.62 100 PRO A CA 1
ATOM 792 C C . PRO A 1 100 ? 24.528 -3.667 -27.454 1.00 92.62 100 PRO A C 1
ATOM 794 O O . PRO A 1 100 ? 23.597 -2.876 -27.618 1.00 92.62 100 PRO A O 1
ATOM 797 N N . GLU A 1 101 ? 24.786 -4.660 -28.308 1.00 93.44 101 GLU A N 1
ATOM 798 C CA . GLU A 1 101 ? 23.979 -4.959 -29.500 1.00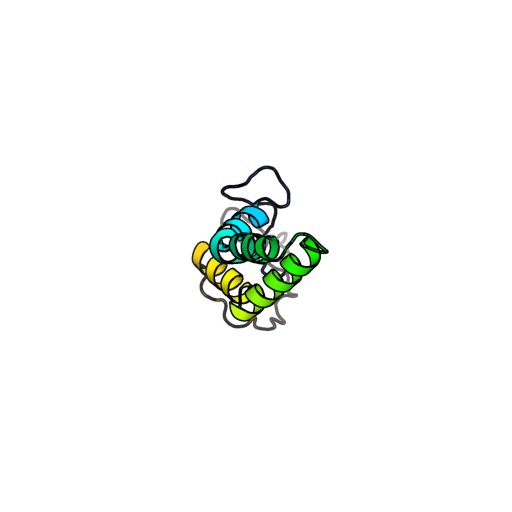 93.44 101 GLU A CA 1
ATOM 799 C C . GLU A 1 101 ? 22.771 -5.854 -29.177 1.00 93.44 101 GLU A C 1
ATOM 801 O O . GLU A 1 101 ? 21.860 -6.001 -29.994 1.00 93.44 101 GLU A O 1
ATOM 806 N N . GLY A 1 102 ? 22.736 -6.410 -27.967 1.00 90.56 102 GLY A N 1
ATOM 807 C CA . GLY A 1 102 ? 21.672 -7.265 -27.460 1.00 90.56 102 GLY A CA 1
ATOM 808 C C . GLY A 1 102 ? 22.229 -8.458 -26.682 1.00 90.56 102 GLY A C 1
ATOM 809 O O . GLY A 1 102 ? 23.389 -8.808 -26.843 1.00 90.56 102 GLY A O 1
ATOM 810 N N . PRO A 1 103 ? 21.422 -9.106 -25.829 1.00 91.50 103 PRO A N 1
ATOM 811 C CA . PRO A 1 103 ? 21.873 -10.243 -25.032 1.00 91.50 103 PRO A CA 1
ATOM 812 C C . PRO A 1 103 ? 22.450 -11.378 -25.898 1.00 91.50 103 PRO A C 1
ATOM 814 O O . PRO A 1 103 ? 21.872 -11.751 -26.921 1.00 91.50 103 PRO A O 1
ATOM 817 N N . VAL A 1 104 ? 23.581 -11.948 -25.474 1.00 91.56 104 VAL A N 1
ATOM 818 C CA . VAL A 1 104 ? 24.218 -13.109 -26.118 1.00 91.56 104 VAL A CA 1
ATOM 819 C C . VAL A 1 104 ? 24.126 -14.337 -25.221 1.00 91.56 104 VAL A C 1
ATOM 821 O O . VAL A 1 104 ? 24.324 -14.247 -24.015 1.00 91.56 104 VAL A O 1
ATOM 824 N N . GLY A 1 105 ? 23.874 -15.508 -25.808 1.00 88.88 105 GLY A N 1
ATOM 825 C CA . GLY A 1 105 ? 23.664 -16.733 -25.032 1.00 88.88 105 GLY A CA 1
ATOM 826 C C . GLY A 1 105 ? 24.845 -17.076 -24.117 1.00 88.88 105 GLY A C 1
ATOM 827 O O . GLY A 1 105 ? 25.976 -17.248 -24.586 1.00 88.88 105 GLY A O 1
ATOM 828 N N . GLY A 1 106 ? 24.575 -17.207 -22.817 1.00 88.50 106 GLY A N 1
ATOM 829 C CA . GLY A 1 106 ? 25.559 -17.623 -21.822 1.00 88.50 106 GLY A CA 1
ATOM 830 C C . GLY A 1 106 ? 25.958 -19.095 -21.949 1.00 88.50 106 GLY A C 1
ATOM 831 O O . GLY A 1 106 ? 25.433 -19.861 -22.756 1.00 88.50 106 GLY A O 1
ATOM 832 N N . GLY A 1 107 ? 26.957 -19.507 -21.163 1.00 87.56 107 GLY A N 1
ATOM 833 C CA . GLY A 1 107 ? 27.442 -20.895 -21.162 1.00 87.56 107 GLY A CA 1
ATOM 834 C C . GLY A 1 107 ? 28.190 -21.321 -22.435 1.00 87.56 107 GLY A C 1
ATOM 835 O O . GLY A 1 107 ? 28.427 -22.511 -22.634 1.00 87.56 107 GLY A O 1
ATOM 836 N N . ARG A 1 108 ? 28.580 -20.371 -23.296 1.00 87.56 108 ARG A N 1
ATOM 837 C CA . ARG A 1 108 ? 29.330 -20.613 -24.538 1.00 87.56 108 ARG A CA 1
ATOM 838 C C . ARG A 1 108 ? 30.749 -20.057 -24.446 1.00 87.56 108 ARG A C 1
ATOM 840 O O . ARG A 1 108 ? 30.986 -19.012 -23.847 1.00 87.56 108 ARG A O 1
ATOM 847 N N . ASN A 1 109 ? 31.703 -20.753 -25.065 1.00 87.00 109 ASN A N 1
ATOM 848 C CA . ASN A 1 109 ? 33.063 -20.247 -25.223 1.00 87.00 109 ASN A CA 1
ATOM 849 C C . ASN A 1 109 ? 33.137 -19.343 -26.463 1.00 87.00 109 ASN A C 1
ATOM 851 O O . ASN A 1 109 ? 32.973 -19.822 -27.584 1.00 87.00 109 ASN A O 1
ATOM 855 N N . PHE A 1 110 ? 33.415 -18.057 -26.260 1.00 84.06 110 PHE A N 1
ATOM 856 C CA . PHE A 1 110 ? 33.576 -17.072 -27.336 1.00 84.06 110 PHE A CA 1
ATOM 857 C C . PHE A 1 110 ? 35.027 -16.944 -27.833 1.00 84.06 110 PHE A C 1
ATOM 859 O O . PHE A 1 110 ? 35.281 -16.295 -28.842 1.00 84.06 110 PHE A O 1
ATOM 866 N N . GLY A 1 111 ? 35.988 -17.588 -27.164 1.00 83.19 111 GLY A N 1
ATOM 867 C CA . GLY A 1 111 ? 37.422 -17.516 -27.464 1.00 83.19 111 GLY A CA 1
ATOM 868 C C . GLY A 1 111 ? 37.901 -18.434 -28.593 1.00 83.19 111 GLY A C 1
ATOM 869 O O . GLY A 1 111 ? 39.069 -18.810 -28.604 1.00 83.19 111 GLY A O 1
ATOM 870 N N . GLY A 1 112 ? 37.021 -18.841 -29.512 1.00 66.88 112 GLY A N 1
ATOM 871 C CA . GLY A 1 112 ? 37.331 -19.814 -30.559 1.00 66.88 112 GLY A CA 1
ATOM 872 C C . GLY A 1 112 ? 36.912 -19.370 -31.956 1.00 66.88 112 GLY A C 1
ATOM 873 O O . GLY A 1 112 ? 35.870 -19.792 -32.450 1.00 66.88 112 GLY A O 1
ATOM 874 N N . ARG A 1 113 ? 37.765 -18.603 -32.634 1.00 52.25 113 ARG A N 1
ATOM 875 C CA . ARG A 1 113 ? 37.954 -18.706 -34.088 1.00 52.25 113 ARG A CA 1
ATOM 876 C C . ARG A 1 113 ? 39.461 -18.664 -34.381 1.00 52.25 113 ARG A C 1
ATOM 878 O O . ARG A 1 113 ? 40.159 -17.951 -33.660 1.00 52.25 113 ARG A O 1
ATOM 885 N N . PRO A 1 114 ? 39.962 -19.449 -35.353 1.00 52.88 114 PRO A N 1
ATOM 886 C CA . PRO A 1 114 ? 41.296 -19.224 -35.905 1.00 52.88 114 PRO A CA 1
ATOM 887 C C . PRO A 1 114 ? 41.413 -17.823 -36.518 1.00 52.88 114 PRO A C 1
ATOM 889 O O . PRO A 1 114 ? 40.365 -17.272 -36.937 1.00 52.88 114 PRO A O 1
#

InterPro domains:
  IPR042206 CRISPR-associated endonuclease Cas1, C-terminal domain [G3DSA:1.20.120.920] (1-80)

Sequence (114 aa):
MAAGYSPALGFIHTGKMLSFVYDVADLYKTEVTIPAAFMEVAKGIQRLESRVRHRCRDLFAEKRLLERIITDLARLFDLDPDPEPEVDLEAALPGDLWDPEGPVGGGRNFGGRP

Foldseek 3Di:
DVQPDQCQDADPAHDDSNRPVVVLCVVCCVVALVVLLVVLVVVPDVVSVVSSVVRSVVVCVVVVVVVVSSVVVCVVVVHDPDDDPDPDPCVPPQCFDDDPVGTDGPPDDPPDDD

Organism: Symbiobacterium thermophilum (NCBI:txid2734)

Solvent-accessible surface area (backbone atoms only — not comparable to full-atom values): 7045 Å² total; per-residue (Å²): 110,99,82,78,63,62,42,44,69,28,88,83,36,69,97,39,73,52,12,26,52,52,51,59,47,62,77,44,33,77,82,42,54,50,53,31,44,56,59,41,51,76,75,43,72,80,68,36,67,62,53,28,53,51,48,40,54,53,49,38,59,78,63,43,40,71,62,48,52,54,54,52,51,34,57,73,68,71,44,74,81,73,71,77,81,70,86,57,82,64,76,78,52,71,57,66,39,90,46,97,95,47,72,41,77,38,92,65,83,85,90,74,75,136

Mean predicted aligned error: 8.1 Å

Secondary structure (DSSP, 8-state):
-TTS--TT--SSS-SSTTHHHHHHHHHHTTTTHHHHHHHHHTT-STTHHHHHHHHHHHHHHHTTHHHHHHHHHHHHTT-----S----TTTTS--EEP-TTS-EESS-------

pLDDT: mean 88.61, std 14.23, range [51.03, 98.56]

Nearest PDB structures (foldseek):
  6kdv-assembly2_D  TM=9.016E-01  e=2.659E-05  Thermus thermophilus HB8
  5dqz-assembly1_C  TM=7.888E-01  e=6.031E-05  Escherichia coli K-12
  5vvl-assembly1_D  TM=9.557E-01  e=2.327E-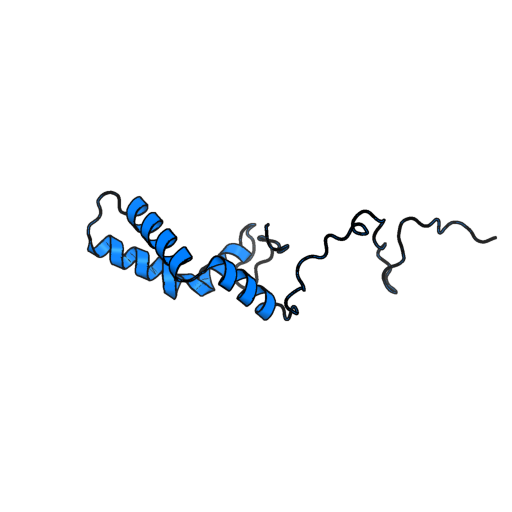03  Escherichia coli K-12
  5ds5-assembly1_A  TM=9.412E-01  e=2.640E-03  Escherichia coli K-12
  4p6i-assembly1_F  TM=8.357E-01  e=1.240E-03  Escherichia coli K-12